Protein AF-A0A6V7JQY8-F1 (afdb_monomer)

Organism: NCBI:txid1563983

Radius of gyration: 24.94 Å; Cα contacts (8 Å, |Δi|>4): 44; chains: 1; bounding box: 46×60×60 Å

Mean predicted aligned error: 15.38 Å

Solvent-accessible surface area (backbone atoms only — not comparable to full-atom values): 5400 Å² total; per-residue (Å²): 134,67,58,72,40,57,79,42,94,97,38,69,66,37,83,72,78,87,72,91,65,93,74,84,90,71,79,33,43,46,98,90,39,70,48,94,88,51,84,85,48,49,59,65,66,62,78,60,53,49,52,52,64,72,53,45,90,76,46,61,73,56,58,71,67,64,76,81,81,81,82,86,80,86,80,80,137

InterPro domains:
  IPR012677 Nucleotide-binding alpha-beta plait domain superfamily [G3DSA:3.30.70.330] (1-46)

Nearest PDB structures (foldseek):
  7am2-assembly1_BS  TM=2.059E-01  e=8.743E+00  Leishmania tarentolae

Secondary structure (DSSP, 8-state):
--TT-EEETTEEE------S-S-------SSS---SS-TTS--S-HHHHHHHHHTTTTSHHHHHHSSS---------

Foldseek 3Di:
DQQQPDPDVVDRHDHDDDDPDPDDDDQADEPVDHDPVDPPHHHDDVVVVCVCVVCPVPCVVVVVVPPPDDDDDDDDD

Sequence (77 aa):
SLDGQNIYNSCCTLRIDFSKMQSLNVKYNNDKSRDYTNPTLPTGDPNLDAASLALGGELLPQLLLGAAGSQPRARLP

pLDDT: mean 77.77, std 22.04, range [39.47, 98.31]

Structure (mmCIF, N/CA/C/O backbone):
data_AF-A0A6V7JQY8-F1
#
_entry.id   AF-A0A6V7JQY8-F1
#
loop_
_atom_site.group_PDB
_atom_site.id
_atom_site.type_symbol
_atom_site.label_atom_id
_atom_site.label_alt_id
_atom_site.label_comp_id
_atom_site.label_asym_id
_atom_site.label_entity_id
_atom_site.label_seq_id
_atom_site.pdbx_PDB_ins_code
_atom_site.Cartn_x
_atom_site.Cartn_y
_atom_site.Cartn_z
_atom_site.occupancy
_atom_site.B_iso_or_equiv
_atom_site.auth_seq_id
_atom_site.auth_comp_id
_atom_site.auth_asym_id
_atom_site.auth_atom_id
_atom_site.pdbx_PDB_model_num
ATOM 1 N N . SER A 1 1 ? -14.070 4.715 11.324 1.00 86.44 1 SER A N 1
ATOM 2 C CA . SER A 1 1 ? -12.977 3.731 11.462 1.00 86.44 1 SER A CA 1
ATOM 3 C C . SER A 1 1 ? -13.113 2.704 10.352 1.00 86.44 1 SER A C 1
ATOM 5 O O . SER A 1 1 ? -14.243 2.464 9.943 1.00 86.44 1 SER A O 1
ATOM 7 N N . LEU A 1 2 ? -12.005 2.151 9.848 1.00 97.31 2 LEU A N 1
ATOM 8 C CA . LEU A 1 2 ? -12.011 1.066 8.852 1.00 97.31 2 LEU A CA 1
ATOM 9 C C . LEU A 1 2 ? -11.741 -0.316 9.472 1.00 97.31 2 LEU A C 1
ATOM 11 O O . LEU A 1 2 ? -11.935 -1.324 8.798 1.00 97.31 2 LEU A O 1
ATOM 15 N N . ASP A 1 3 ? -11.313 -0.374 10.737 1.00 97.50 3 ASP A N 1
ATOM 16 C CA . ASP A 1 3 ? -11.133 -1.643 11.446 1.00 97.50 3 ASP A CA 1
ATOM 17 C C . ASP A 1 3 ? -12.464 -2.407 11.542 1.00 97.50 3 ASP A C 1
ATOM 19 O O . ASP A 1 3 ? -13.505 -1.813 11.832 1.00 97.50 3 ASP A O 1
ATOM 23 N N . GLY A 1 4 ? -12.435 -3.711 11.259 1.00 97.50 4 GLY A N 1
ATOM 24 C CA . GLY A 1 4 ? -13.608 -4.588 11.260 1.00 97.50 4 GLY A CA 1
ATOM 25 C C . GLY A 1 4 ? -14.487 -4.526 10.003 1.00 97.50 4 GLY A C 1
ATOM 26 O O . GLY A 1 4 ? -15.445 -5.292 9.908 1.00 97.50 4 GLY A O 1
ATOM 27 N N . GLN A 1 5 ? -14.173 -3.667 9.028 1.00 97.88 5 GLN A N 1
ATOM 28 C CA . GLN A 1 5 ? -14.942 -3.534 7.784 1.00 97.88 5 GLN A CA 1
ATOM 29 C C . GLN A 1 5 ? -14.439 -4.487 6.688 1.00 97.88 5 GLN A C 1
ATOM 31 O O . GLN A 1 5 ? -13.279 -4.890 6.688 1.00 97.88 5 GLN A O 1
ATOM 36 N N . ASN A 1 6 ? -15.297 -4.829 5.725 1.00 97.88 6 ASN A N 1
ATOM 37 C CA . ASN A 1 6 ? -14.971 -5.735 4.619 1.00 97.88 6 ASN A CA 1
ATOM 38 C C . ASN A 1 6 ? -14.516 -4.981 3.356 1.00 97.88 6 ASN A C 1
ATOM 40 O O . ASN A 1 6 ? -15.108 -3.958 3.014 1.00 97.88 6 ASN A O 1
ATOM 44 N N . ILE A 1 7 ? -13.522 -5.513 2.629 1.00 97.50 7 ILE A N 1
ATOM 45 C CA . ILE A 1 7 ? -13.123 -4.998 1.299 1.00 97.50 7 ILE A CA 1
ATOM 46 C C . ILE A 1 7 ? -14.126 -5.404 0.211 1.00 97.50 7 ILE A C 1
ATOM 48 O O . ILE A 1 7 ? -14.442 -4.612 -0.674 1.00 97.50 7 ILE A O 1
ATOM 52 N N . TYR A 1 8 ? -14.651 -6.627 0.294 1.00 98.06 8 TYR A N 1
ATOM 53 C CA . TYR A 1 8 ? -15.683 -7.143 -0.605 1.00 98.06 8 TYR A CA 1
ATOM 54 C C . TYR A 1 8 ? -16.906 -7.562 0.205 1.00 98.06 8 TYR A C 1
ATOM 56 O O . TYR A 1 8 ? -16.789 -7.868 1.388 1.00 98.0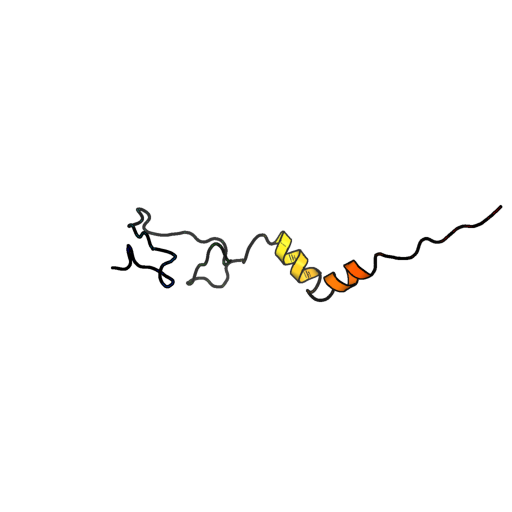6 8 TYR A O 1
ATOM 64 N N . ASN A 1 9 ? -18.091 -7.604 -0.409 1.00 94.94 9 ASN A N 1
ATOM 65 C CA . ASN A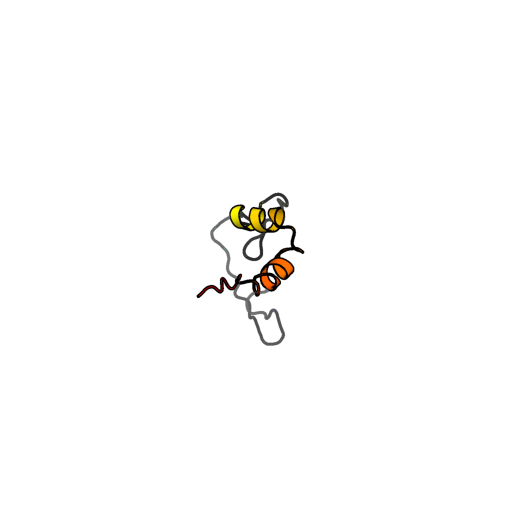 1 9 ? -19.301 -8.008 0.310 1.00 94.94 9 ASN A CA 1
ATOM 66 C C . ASN A 1 9 ? -19.096 -9.361 1.008 1.00 94.94 9 ASN A C 1
ATOM 68 O O . ASN A 1 9 ? -18.814 -10.371 0.367 1.00 94.94 9 ASN A O 1
ATOM 72 N N . SER A 1 10 ? -19.225 -9.343 2.335 1.00 94.00 10 SER A N 1
ATOM 73 C CA . SER A 1 10 ? -19.076 -10.509 3.211 1.00 94.00 10 SER A CA 1
ATOM 74 C C . SER A 1 10 ? -17.715 -11.234 3.142 1.00 94.00 10 SER A C 1
ATOM 76 O O . SER A 1 10 ? -17.649 -12.411 3.489 1.00 94.00 10 SER A O 1
ATOM 78 N N . CYS A 1 11 ? -16.624 -10.571 2.728 1.00 96.31 11 CYS A N 1
ATOM 79 C CA . CYS A 1 11 ? -15.277 -11.162 2.690 1.00 96.31 11 CYS A CA 1
ATOM 80 C C . CYS A 1 11 ? -14.157 -10.125 2.937 1.00 96.31 11 CYS A C 1
ATOM 82 O O . CYS A 1 11 ? -14.360 -8.922 2.782 1.00 96.31 11 CYS A O 1
ATOM 84 N N . CYS A 1 12 ? -12.949 -10.590 3.283 1.00 97.44 12 CYS A N 1
ATOM 85 C CA . CYS A 1 12 ? -11.754 -9.754 3.476 1.00 97.44 12 CYS A CA 1
ATOM 86 C C . CYS A 1 12 ? -11.927 -8.675 4.565 1.00 97.44 12 CYS A C 1
ATOM 88 O O . CYS A 1 12 ? -11.731 -7.486 4.309 1.00 97.44 12 CYS A O 1
ATOM 90 N N . THR A 1 13 ? -12.315 -9.092 5.774 1.00 97.69 13 THR A N 1
ATOM 91 C CA . THR A 1 13 ? -12.448 -8.206 6.940 1.00 97.69 13 THR A CA 1
ATOM 92 C C . THR A 1 13 ? -11.093 -7.641 7.366 1.00 97.69 13 THR A C 1
ATOM 94 O O . THR A 1 13 ? -10.147 -8.389 7.616 1.00 97.69 13 THR A O 1
ATOM 97 N N . LEU A 1 14 ? -11.006 -6.319 7.476 1.00 98.31 14 LEU A N 1
ATOM 98 C CA . LEU A 1 14 ? -9.799 -5.594 7.851 1.00 98.31 14 LEU A CA 1
ATOM 99 C C . LEU A 1 14 ? -9.548 -5.653 9.360 1.00 98.31 14 LEU A C 1
ATOM 101 O O . LEU A 1 14 ? -10.474 -5.522 10.161 1.00 98.31 14 LEU A O 1
ATOM 105 N N . ARG A 1 15 ? -8.272 -5.795 9.728 1.00 97.94 15 ARG A N 1
ATOM 106 C CA . ARG A 1 15 ? -7.752 -5.602 11.087 1.00 97.94 15 ARG A CA 1
ATOM 107 C C . ARG A 1 15 ? -6.699 -4.506 11.048 1.00 97.94 15 ARG A C 1
ATOM 109 O O . ARG A 1 15 ? -5.742 -4.630 10.284 1.00 97.94 15 ARG A O 1
ATOM 116 N N . ILE A 1 16 ? -6.909 -3.423 11.793 1.00 98.12 16 ILE A N 1
ATOM 117 C CA . ILE A 1 16 ? -6.077 -2.216 11.709 1.00 98.12 16 ILE A CA 1
ATOM 118 C C . ILE A 1 16 ? -5.613 -1.797 13.100 1.00 98.12 16 ILE A C 1
ATOM 120 O O . ILE A 1 16 ? -6.412 -1.356 13.920 1.00 98.12 16 ILE A O 1
ATOM 124 N N . ASP A 1 17 ? -4.298 -1.837 13.299 1.00 97.75 17 ASP A N 1
ATOM 125 C CA . ASP A 1 17 ? -3.616 -1.391 14.511 1.00 97.75 17 ASP A CA 1
ATOM 126 C C . ASP A 1 17 ? -2.519 -0.372 14.177 1.00 97.75 17 ASP A C 1
ATOM 128 O O . ASP A 1 17 ? -2.007 -0.313 13.054 1.00 97.75 17 ASP A O 1
ATOM 132 N N . PHE A 1 18 ? -2.116 0.426 15.168 1.00 97.75 18 PHE A N 1
ATOM 133 C CA . PHE A 1 18 ? -1.006 1.362 15.007 1.00 97.75 18 PHE A CA 1
ATOM 134 C 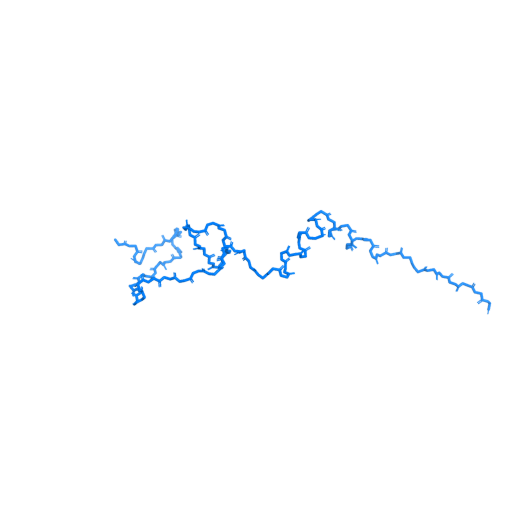C . PHE A 1 18 ? 0.344 0.640 15.012 1.00 97.75 18 PHE A C 1
ATOM 136 O O . PHE A 1 18 ? 0.686 -0.091 15.944 1.00 97.75 18 PHE A O 1
ATOM 143 N N . SER A 1 19 ? 1.156 0.910 13.989 1.00 97.75 19 SER A N 1
ATOM 144 C CA . SER A 1 19 ? 2.562 0.508 13.978 1.00 97.75 19 SER A CA 1
ATOM 145 C C . SER A 1 19 ? 3.362 1.295 15.019 1.00 97.75 19 SER A C 1
ATOM 147 O O . SER A 1 19 ? 3.107 2.472 15.263 1.00 97.75 19 SER A O 1
ATOM 149 N N . LYS A 1 20 ? 4.388 0.658 15.592 1.00 98.31 20 LYS A N 1
ATOM 150 C CA . LYS A 1 20 ? 5.385 1.336 16.440 1.00 98.31 20 LYS A CA 1
ATOM 151 C C . LYS A 1 20 ? 6.456 2.070 15.627 1.00 98.31 20 LYS A C 1
ATOM 153 O O . LYS A 1 20 ? 7.189 2.885 16.178 1.00 98.31 20 LYS A O 1
ATOM 158 N N . MET A 1 21 ? 6.592 1.750 14.339 1.00 97.69 21 MET A N 1
ATOM 159 C CA . MET A 1 21 ? 7.560 2.396 13.453 1.00 97.69 21 MET A CA 1
ATOM 160 C C . MET A 1 21 ? 6.982 3.699 12.910 1.00 97.69 21 MET A C 1
ATOM 162 O O . MET A 1 21 ? 5.864 3.710 12.403 1.00 97.69 21 MET A O 1
ATOM 166 N N . GLN A 1 22 ? 7.769 4.773 12.965 1.00 98.12 22 GLN A N 1
ATOM 167 C CA . GLN A 1 22 ? 7.375 6.076 12.414 1.00 98.12 22 GLN A CA 1
ATOM 168 C C . GLN A 1 22 ? 7.464 6.116 10.880 1.00 98.12 22 GLN A C 1
ATOM 170 O O . GLN A 1 22 ? 6.703 6.837 10.243 1.00 98.12 22 GLN A O 1
ATOM 175 N N . SER A 1 23 ? 8.361 5.313 10.296 1.00 97.19 23 SER A N 1
ATOM 176 C CA . SER A 1 23 ? 8.612 5.256 8.852 1.00 97.19 23 SER A CA 1
ATOM 177 C C . SER A 1 23 ? 8.816 3.815 8.387 1.00 97.19 23 SER A C 1
ATOM 179 O O . SER A 1 23 ? 9.244 2.959 9.164 1.00 97.19 23 SER A O 1
ATOM 181 N N . LEU A 1 24 ? 8.550 3.557 7.104 1.00 97.69 24 LEU A N 1
ATOM 182 C CA . LEU A 1 24 ? 8.790 2.273 6.439 1.00 97.69 24 LEU A CA 1
ATOM 183 C C . LEU A 1 24 ? 9.841 2.447 5.340 1.00 97.69 24 LEU A C 1
ATOM 185 O O . LEU A 1 24 ? 9.858 3.466 4.657 1.00 97.69 24 LEU A O 1
ATOM 189 N N . ASN A 1 25 ? 10.698 1.443 5.152 1.00 96.94 25 ASN A N 1
ATOM 190 C CA . ASN A 1 25 ? 11.708 1.444 4.096 1.00 96.94 25 ASN A CA 1
ATOM 191 C C . ASN A 1 25 ? 11.303 0.494 2.963 1.00 96.94 25 ASN A C 1
ATOM 193 O O . ASN A 1 25 ? 11.219 -0.717 3.178 1.00 96.94 25 ASN A O 1
ATOM 197 N N . VAL A 1 26 ? 11.163 1.016 1.746 1.00 97.81 26 VAL A N 1
ATOM 198 C CA . VAL A 1 26 ? 10.853 0.234 0.543 1.00 97.81 26 VAL A CA 1
ATOM 199 C C . VAL A 1 26 ? 12.089 0.169 -0.354 1.00 97.81 26 VAL A C 1
ATOM 201 O O . VAL A 1 26 ? 12.708 1.186 -0.637 1.00 97.81 26 VAL A O 1
ATOM 204 N N . LYS A 1 27 ? 12.481 -1.040 -0.771 1.00 96.19 27 LYS A N 1
ATOM 205 C CA . LYS A 1 27 ? 13.660 -1.256 -1.636 1.00 96.19 27 LYS A CA 1
ATOM 206 C C . LYS A 1 27 ? 13.300 -1.474 -3.103 1.00 96.19 27 LYS A C 1
ATOM 208 O O . LYS A 1 27 ? 14.111 -1.181 -3.973 1.00 96.19 27 LYS A O 1
ATOM 213 N N . TYR A 1 28 ? 12.102 -1.999 -3.350 1.00 96.75 28 TYR A N 1
ATOM 214 C CA . TYR A 1 28 ? 11.638 -2.396 -4.672 1.00 96.75 28 TYR A CA 1
ATOM 215 C C . TYR A 1 28 ? 10.200 -1.947 -4.888 1.00 96.75 28 TYR A C 1
ATOM 217 O O . TYR A 1 28 ? 9.388 -2.007 -3.962 1.00 96.75 28 TYR A O 1
ATOM 225 N N . ASN A 1 29 ? 9.882 -1.563 -6.119 1.00 96.31 29 ASN A N 1
ATOM 226 C CA . ASN A 1 29 ? 8.528 -1.268 -6.558 1.00 96.31 29 ASN A CA 1
ATOM 227 C C . ASN A 1 29 ? 7.962 -2.481 -7.308 1.00 96.31 29 ASN A C 1
ATOM 229 O O . ASN A 1 29 ? 8.073 -2.546 -8.524 1.00 96.31 29 ASN A O 1
ATOM 233 N N . ASN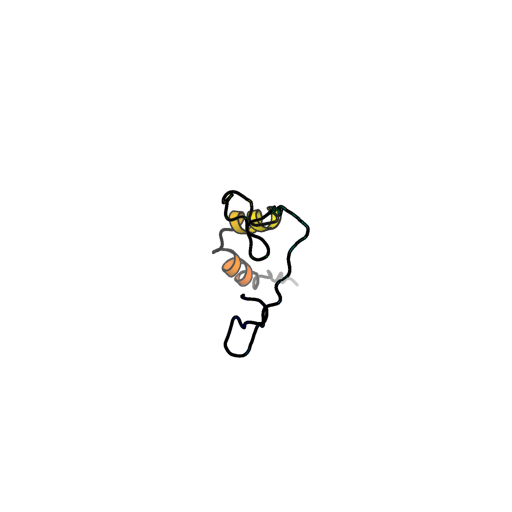 A 1 30 ? 7.264 -3.390 -6.629 1.00 95.62 30 ASN A N 1
ATOM 234 C CA . ASN A 1 30 ? 6.626 -4.582 -7.211 1.00 95.62 30 ASN A CA 1
ATOM 235 C C . ASN A 1 30 ? 5.303 -4.944 -6.512 1.00 95.62 30 ASN A C 1
ATOM 237 O O . ASN A 1 30 ? 4.766 -4.147 -5.748 1.00 95.62 30 ASN A O 1
ATOM 241 N N . ASP A 1 31 ? 4.783 -6.146 -6.768 1.00 96.00 31 ASP A N 1
ATOM 242 C CA . ASP A 1 31 ? 3.517 -6.630 -6.198 1.00 96.00 31 ASP A CA 1
ATOM 243 C C . ASP A 1 31 ? 3.536 -6.731 -4.664 1.00 96.00 31 ASP A C 1
ATOM 245 O O . ASP A 1 31 ? 2.488 -6.674 -4.024 1.00 96.00 31 ASP A O 1
ATOM 249 N N . LYS A 1 32 ? 4.720 -6.885 -4.053 1.00 95.69 32 LYS A N 1
ATOM 250 C CA . LYS A 1 32 ? 4.876 -7.058 -2.600 1.00 95.69 32 LYS A CA 1
ATOM 251 C C . LYS A 1 32 ? 5.152 -5.750 -1.865 1.00 95.69 32 LYS A C 1
ATOM 253 O O . LYS A 1 32 ? 4.815 -5.642 -0.688 1.00 95.69 32 LYS A O 1
ATOM 258 N N . SER A 1 33 ? 5.796 -4.780 -2.511 1.00 96.88 33 SER A N 1
ATOM 259 C CA . SER A 1 33 ? 6.111 -3.483 -1.908 1.00 96.88 33 SER A CA 1
ATOM 260 C C . SER A 1 33 ? 6.108 -2.362 -2.934 1.00 96.88 33 SER A C 1
ATOM 262 O O . SER A 1 33 ? 6.518 -2.556 -4.074 1.00 96.88 33 SER A O 1
ATOM 264 N N . ARG A 1 34 ? 5.701 -1.159 -2.521 1.00 97.62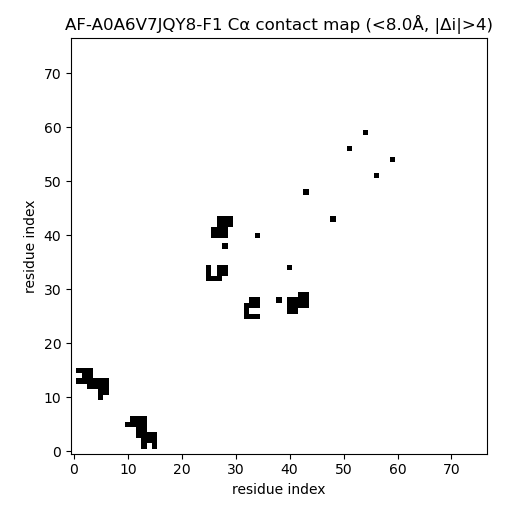 34 ARG A N 1
ATOM 265 C CA . ARG A 1 34 ? 5.703 0.016 -3.393 1.00 97.62 34 ARG A CA 1
ATOM 266 C C . ARG A 1 34 ? 5.953 1.305 -2.621 1.00 97.62 34 ARG A C 1
ATOM 268 O O . ARG A 1 34 ? 5.309 1.550 -1.605 1.00 97.62 34 ARG A O 1
ATOM 275 N N . ASP A 1 35 ? 6.870 2.114 -3.138 1.00 97.81 35 ASP A N 1
ATOM 276 C CA . ASP A 1 35 ? 7.113 3.490 -2.729 1.00 97.81 35 ASP A CA 1
ATOM 277 C C . ASP A 1 35 ? 6.417 4.431 -3.717 1.00 97.81 35 ASP A C 1
ATOM 279 O O . ASP A 1 35 ? 6.812 4.552 -4.876 1.00 97.81 35 ASP A O 1
ATOM 283 N N . TYR A 1 36 ? 5.358 5.098 -3.261 1.00 98.12 36 TYR A N 1
ATOM 284 C CA . TYR A 1 36 ? 4.610 6.050 -4.085 1.00 98.12 36 TYR A CA 1
ATOM 285 C C . TYR A 1 36 ? 5.297 7.419 -4.220 1.00 98.12 36 TYR A C 1
ATOM 287 O O . TYR A 1 36 ? 4.824 8.259 -4.980 1.00 98.12 36 TYR A O 1
ATOM 295 N N . THR A 1 37 ? 6.399 7.655 -3.502 1.00 98.12 37 THR A N 1
ATOM 296 C CA . THR A 1 37 ? 7.173 8.907 -3.543 1.00 98.12 37 THR A CA 1
ATOM 297 C C . THR A 1 37 ? 8.423 8.805 -4.414 1.00 98.12 37 THR A C 1
ATOM 299 O O . THR A 1 37 ? 8.910 9.822 -4.904 1.00 98.12 37 THR A O 1
ATOM 302 N N . ASN A 1 38 ? 8.916 7.586 -4.653 1.00 97.44 38 ASN A N 1
ATOM 303 C CA . ASN A 1 38 ? 10.085 7.329 -5.483 1.00 97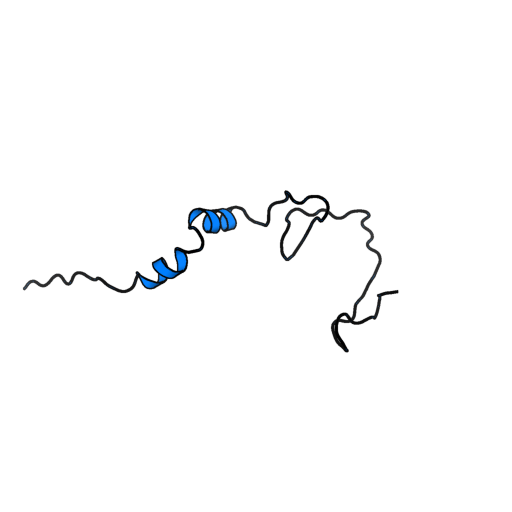.44 38 ASN A CA 1
ATOM 304 C C . ASN A 1 38 ? 9.774 6.319 -6.609 1.00 97.44 38 ASN A C 1
ATOM 306 O O . ASN A 1 38 ? 9.883 5.104 -6.409 1.00 97.44 38 ASN A O 1
ATOM 310 N N . PRO A 1 3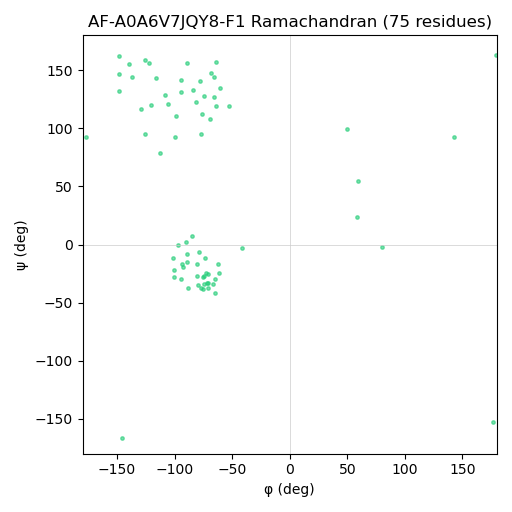9 ? 9.430 6.795 -7.820 1.00 96.12 39 PRO A N 1
ATOM 311 C CA . PRO A 1 39 ? 9.105 5.917 -8.940 1.00 96.12 39 PRO A CA 1
ATOM 312 C C . PRO A 1 39 ? 10.331 5.228 -9.558 1.00 96.12 39 PRO A C 1
ATOM 314 O O . PRO A 1 39 ? 10.151 4.309 -10.350 1.00 96.12 39 PRO A O 1
ATOM 317 N N . THR A 1 40 ? 11.564 5.633 -9.224 1.00 96.31 40 THR A N 1
ATOM 318 C CA . THR A 1 40 ? 12.782 5.117 -9.875 1.00 96.31 40 THR A CA 1
ATOM 319 C C . THR A 1 40 ? 13.370 3.880 -9.194 1.00 96.31 40 THR A C 1
ATOM 321 O O . THR A 1 40 ? 14.432 3.414 -9.607 1.00 96.31 40 THR A O 1
ATOM 324 N N . LEU A 1 41 ? 12.741 3.357 -8.133 1.00 95.62 41 LEU A N 1
ATOM 325 C CA . LEU A 1 41 ? 13.201 2.122 -7.493 1.00 95.62 41 LEU A CA 1
ATOM 326 C C . LEU A 1 41 ? 13.054 0.920 -8.441 1.00 95.62 41 LEU A C 1
ATOM 328 O O . LEU A 1 41 ? 12.068 0.843 -9.178 1.00 95.62 41 LEU A O 1
ATOM 332 N N . PRO A 1 42 ? 13.990 -0.045 -8.394 1.00 95.38 42 PRO A N 1
ATOM 333 C CA . PRO A 1 42 ? 13.927 -1.243 -9.225 1.00 95.38 42 PRO A CA 1
ATOM 334 C C . PRO A 1 42 ? 12.702 -2.109 -8.897 1.00 95.38 42 PRO A C 1
ATOM 336 O O . PRO A 1 42 ? 12.176 -2.079 -7.783 1.00 95.38 42 PRO A 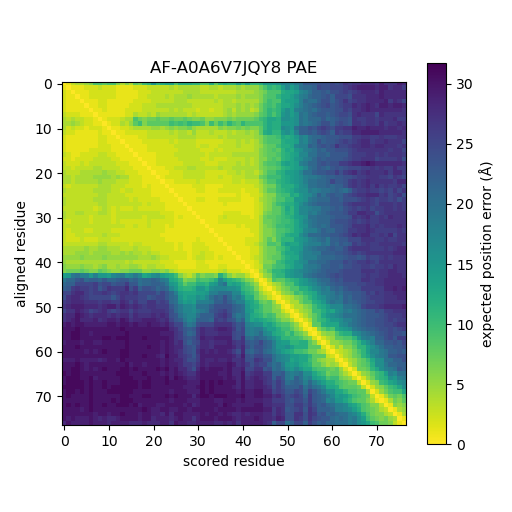O 1
ATOM 339 N N . THR A 1 43 ? 12.271 -2.933 -9.852 1.00 92.62 43 THR A N 1
ATOM 340 C CA . THR A 1 43 ? 11.134 -3.854 -9.673 1.00 92.62 43 THR A CA 1
ATOM 341 C C . THR A 1 43 ? 11.540 -5.137 -8.931 1.00 92.62 43 THR A C 1
ATOM 343 O O . THR A 1 43 ? 10.732 -5.716 -8.207 1.00 92.62 43 THR A O 1
ATOM 346 N N . GLY A 1 44 ? 12.800 -5.571 -9.004 1.00 86.19 44 GLY A N 1
ATOM 347 C CA . GLY A 1 44 ? 13.258 -6.780 -8.318 1.00 86.19 44 GLY A CA 1
ATOM 348 C C . GLY A 1 44 ? 14.713 -7.123 -8.611 1.00 86.19 44 GLY A C 1
ATOM 349 O O . GLY A 1 44 ? 15.523 -6.231 -8.867 1.00 86.19 44 GLY A O 1
ATOM 350 N N . ASP A 1 45 ? 15.045 -8.415 -8.526 1.00 71.06 45 ASP A N 1
ATOM 351 C CA . ASP A 1 45 ? 16.392 -8.903 -8.817 1.00 71.06 45 ASP A CA 1
ATOM 352 C C . ASP A 1 45 ? 16.743 -8.651 -10.295 1.00 71.06 45 ASP A C 1
ATOM 354 O O . ASP A 1 45 ? 16.115 -9.236 -11.186 1.00 71.06 45 ASP A O 1
ATOM 358 N N . PRO A 1 46 ? 17.794 -7.859 -10.582 1.00 61.09 46 PRO A N 1
ATOM 359 C CA . PRO A 1 46 ? 18.161 -7.478 -11.945 1.00 61.09 46 PRO A CA 1
ATOM 360 C C . PRO A 1 46 ? 18.539 -8.680 -12.818 1.00 61.09 46 PRO A C 1
ATOM 362 O O . PRO A 1 46 ? 18.541 -8.574 -14.039 1.00 61.09 46 PRO A O 1
ATOM 365 N N . ASN A 1 47 ? 18.836 -9.837 -12.216 1.00 59.19 47 ASN A N 1
ATOM 366 C CA . ASN A 1 47 ? 19.178 -11.059 -12.940 1.00 59.19 47 ASN A CA 1
ATOM 367 C C . ASN A 1 47 ? 17.972 -11.681 -13.672 1.00 59.19 47 ASN A C 1
ATOM 369 O O . ASN A 1 47 ? 18.151 -12.379 -14.666 1.00 59.19 47 ASN A O 1
ATOM 373 N N . LEU A 1 48 ? 16.748 -11.421 -13.199 1.00 58.03 48 LEU A N 1
ATOM 374 C CA . LEU A 1 48 ? 15.510 -11.858 -13.856 1.00 58.03 48 LEU A CA 1
ATOM 375 C C . LEU A 1 48 ? 15.040 -10.825 -14.890 1.00 58.03 48 LEU A C 1
ATOM 377 O O . LEU A 1 48 ? 14.606 -11.200 -15.978 1.00 58.03 48 LEU A O 1
ATOM 381 N N . ASP A 1 49 ? 15.209 -9.535 -14.585 1.00 56.56 49 ASP A N 1
ATOM 382 C CA . ASP A 1 49 ? 14.851 -8.430 -15.482 1.00 56.56 49 ASP A CA 1
ATOM 383 C C . ASP A 1 49 ? 15.809 -8.307 -16.683 1.00 56.56 49 ASP A C 1
ATOM 385 O O . ASP A 1 49 ? 15.398 -7.983 -17.796 1.00 56.56 49 ASP A O 1
ATOM 389 N N . ALA A 1 50 ? 17.095 -8.628 -16.505 1.00 55.72 50 ALA A N 1
ATOM 390 C CA . ALA A 1 50 ? 18.051 -8.685 -17.608 1.00 55.72 50 ALA A CA 1
ATOM 391 C C . ALA A 1 50 ? 17.732 -9.825 -18.584 1.00 55.72 50 ALA A C 1
ATOM 393 O O . ALA A 1 50 ? 17.927 -9.656 -19.780 1.00 55.72 50 ALA A O 1
ATOM 394 N N . ALA A 1 51 ? 17.205 -10.961 -18.115 1.00 51.50 51 ALA A N 1
ATOM 395 C CA . ALA A 1 51 ? 16.809 -12.062 -18.991 1.00 51.50 51 ALA A CA 1
ATOM 396 C C . ALA A 1 51 ? 15.547 -11.729 -19.809 1.00 51.50 51 ALA A C 1
ATOM 398 O O . ALA A 1 51 ? 15.475 -12.077 -20.986 1.00 51.50 51 ALA A O 1
ATOM 399 N N . SER A 1 52 ? 14.578 -11.018 -19.222 1.00 53.78 52 SER A N 1
ATOM 400 C CA . SER A 1 52 ? 13.360 -10.580 -19.918 1.00 53.78 52 SER A CA 1
ATOM 401 C C . SER A 1 52 ? 13.610 -9.419 -20.890 1.00 53.78 52 SER A C 1
ATOM 403 O O . SER A 1 52 ? 13.016 -9.395 -21.969 1.00 53.78 52 SER A O 1
ATOM 405 N N . LEU A 1 53 ? 14.536 -8.506 -20.572 1.00 57.28 53 LEU A N 1
ATOM 406 C CA . LEU A 1 53 ? 14.974 -7.438 -21.481 1.00 57.28 53 LEU A CA 1
ATOM 407 C C . LEU A 1 53 ? 15.939 -7.932 -22.572 1.00 57.28 53 LEU A C 1
ATOM 409 O O . LEU A 1 53 ? 15.840 -7.479 -23.710 1.00 57.28 53 LEU A O 1
ATOM 413 N N . ALA A 1 54 ? 16.848 -8.864 -22.266 1.00 54.84 54 ALA A N 1
ATOM 414 C CA . ALA A 1 54 ? 17.821 -9.377 -23.236 1.00 54.84 54 ALA A CA 1
ATOM 415 C C . ALA A 1 54 ? 17.208 -10.339 -24.259 1.00 54.84 54 ALA A C 1
ATOM 417 O O . ALA A 1 54 ? 17.722 -10.444 -25.371 1.00 54.84 54 ALA A O 1
ATOM 418 N N . LEU A 1 55 ? 16.126 -11.042 -23.906 1.00 53.56 55 LEU A N 1
ATOM 419 C CA . LEU A 1 55 ? 15.492 -12.002 -24.809 1.00 53.56 55 LEU A CA 1
ATOM 420 C C . LEU A 1 55 ? 14.287 -11.462 -25.566 1.00 53.56 55 LEU A C 1
ATOM 422 O O . LEU A 1 55 ? 13.766 -12.228 -26.362 1.00 53.56 55 LEU A O 1
ATOM 426 N N . GLY A 1 56 ? 13.884 -10.198 -25.364 1.00 47.31 56 GLY A N 1
ATOM 427 C CA . GLY A 1 56 ? 12.775 -9.543 -26.069 1.00 47.31 56 GLY A CA 1
ATOM 428 C C . GLY A 1 56 ? 11.507 -10.399 -26.069 1.00 47.31 56 GLY A C 1
ATOM 429 O O . GLY A 1 56 ? 11.402 -11.298 -26.891 1.00 47.31 56 GLY A O 1
ATOM 430 N N . GLY A 1 57 ? 10.554 -10.114 -25.171 1.00 52.59 57 GLY A N 1
ATOM 431 C CA . GLY A 1 57 ? 9.377 -10.931 -24.785 1.00 52.59 57 GLY A CA 1
ATOM 432 C C . GLY A 1 57 ? 8.548 -11.68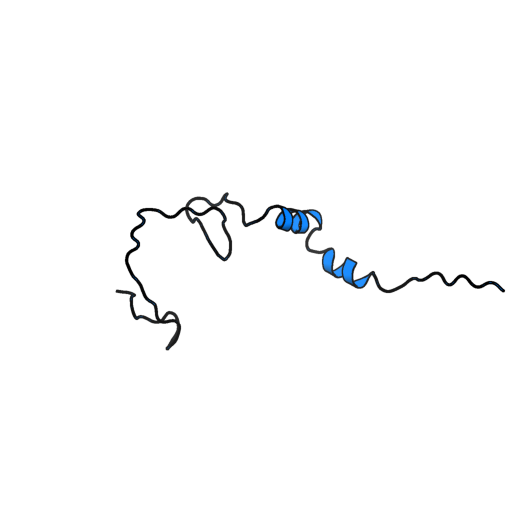7 -25.849 1.00 52.59 57 GLY A C 1
ATOM 433 O O . GLY A 1 57 ? 7.678 -12.466 -25.481 1.00 52.59 57 GLY A O 1
ATOM 434 N N . GLU A 1 58 ? 8.859 -11.548 -27.130 1.00 52.88 58 GLU A N 1
ATOM 435 C CA . GLU A 1 58 ? 8.288 -12.230 -28.287 1.00 52.88 58 GLU A CA 1
ATOM 436 C C . GLU A 1 58 ? 9.059 -13.504 -28.730 1.00 52.88 58 GLU A C 1
ATOM 438 O O . GLU A 1 58 ? 8.506 -14.318 -29.468 1.00 52.88 58 GLU A O 1
ATOM 443 N N . LEU A 1 59 ? 10.321 -13.724 -28.314 1.00 49.91 59 LEU A N 1
ATOM 444 C CA . LEU A 1 59 ? 11.158 -14.836 -28.830 1.00 49.91 59 LEU A CA 1
ATOM 445 C C . LEU A 1 59 ? 11.103 -16.141 -28.012 1.00 49.91 59 LEU A C 1
ATOM 447 O O . LEU A 1 59 ? 11.428 -17.211 -28.533 1.00 49.91 59 LEU A O 1
ATOM 451 N N . LEU A 1 60 ? 10.663 -16.095 -26.750 1.00 57.06 60 LEU A N 1
ATOM 452 C CA . LEU A 1 60 ? 10.566 -17.288 -25.892 1.00 57.06 60 LEU A CA 1
ATOM 453 C C . LEU A 1 60 ? 9.542 -18.333 -26.387 1.00 57.06 60 LEU A C 1
ATOM 455 O O . LEU A 1 60 ? 9.881 -19.521 -26.383 1.00 57.06 60 LEU A O 1
ATOM 459 N N . PRO A 1 61 ? 8.338 -17.958 -26.874 1.00 54.16 61 PRO A N 1
ATOM 460 C CA . PRO A 1 61 ? 7.385 -18.938 -27.400 1.00 54.16 61 PRO A CA 1
ATOM 461 C C . PRO A 1 61 ? 7.886 -19.652 -28.665 1.00 54.16 61 PRO A C 1
ATOM 463 O O . PRO A 1 61 ? 7.545 -20.812 -28.891 1.00 54.16 61 PRO A O 1
ATOM 466 N N . GLN A 1 62 ? 8.719 -18.990 -29.479 1.00 52.53 62 GLN A N 1
ATOM 467 C CA . GLN A 1 62 ? 9.252 -19.566 -30.720 1.00 52.53 62 GLN A CA 1
ATOM 468 C C . GLN A 1 62 ? 10.434 -20.510 -30.473 1.00 52.53 62 GLN A C 1
ATOM 470 O O . GLN A 1 62 ? 10.546 -21.539 -31.142 1.00 52.53 62 GLN A O 1
ATOM 475 N N . LEU A 1 63 ? 11.282 -20.220 -29.480 1.00 54.94 63 LEU A N 1
ATOM 476 C CA . LEU A 1 63 ? 12.418 -21.081 -29.140 1.00 54.94 63 LEU A CA 1
ATOM 477 C C . LEU A 1 63 ? 11.972 -22.399 -28.483 1.00 54.94 63 LEU A C 1
ATOM 479 O O . LEU A 1 63 ? 12.577 -23.444 -28.720 1.00 54.94 63 LEU A O 1
ATOM 483 N N . LEU A 1 64 ? 10.882 -22.369 -27.706 1.00 56.47 64 LEU A N 1
ATOM 484 C CA . LEU A 1 64 ? 10.332 -23.564 -27.058 1.00 56.47 64 LEU A CA 1
ATOM 485 C C . LEU A 1 64 ? 9.636 -24.515 -28.052 1.00 56.47 64 LEU A C 1
ATOM 487 O O . LEU A 1 64 ? 9.579 -25.717 -27.805 1.00 56.47 64 LEU A O 1
ATOM 491 N N . LEU A 1 65 ? 9.162 -24.003 -29.195 1.00 51.47 65 LEU A N 1
ATOM 492 C CA . LEU A 1 65 ? 8.516 -24.800 -30.247 1.00 51.47 65 LEU A CA 1
ATOM 493 C C . LEU A 1 65 ? 9.509 -25.361 -31.291 1.00 51.47 65 LEU A C 1
ATOM 495 O O . LEU A 1 65 ? 9.170 -26.290 -32.020 1.00 51.47 65 LEU A O 1
ATOM 499 N N . GLY A 1 66 ? 10.744 -24.844 -31.346 1.00 48.31 66 GLY A N 1
ATOM 500 C CA . GLY A 1 66 ? 11.771 -25.240 -32.324 1.00 48.31 66 GLY A CA 1
ATOM 501 C C . GLY A 1 66 ? 12.684 -26.406 -31.916 1.00 48.31 66 GLY A C 1
ATOM 502 O O . GLY A 1 66 ? 13.449 -26.896 -32.743 1.00 48.31 66 GLY A O 1
ATOM 503 N N . ALA A 1 67 ? 12.623 -26.882 -30.668 1.00 51.75 67 ALA A N 1
ATOM 504 C CA . ALA A 1 67 ? 13.533 -27.918 -30.157 1.00 51.75 67 ALA A CA 1
ATOM 505 C C . ALA A 1 67 ? 13.102 -29.370 -30.469 1.00 51.75 67 ALA A C 1
ATOM 507 O O . ALA A 1 67 ? 13.722 -30.318 -29.984 1.00 51.75 67 ALA A O 1
ATOM 508 N N . ALA A 1 68 ? 12.063 -29.573 -31.286 1.00 47.72 68 ALA A N 1
ATOM 509 C CA . ALA A 1 68 ? 11.575 -30.894 -31.672 1.00 47.72 68 ALA A CA 1
ATOM 510 C C . ALA A 1 68 ? 11.801 -31.162 -33.169 1.00 47.72 68 ALA A C 1
ATOM 512 O O . ALA A 1 68 ? 10.874 -31.094 -33.969 1.00 47.72 68 ALA A O 1
ATOM 513 N N . GLY A 1 69 ? 13.029 -31.521 -33.551 1.00 50.69 69 GLY A N 1
ATOM 514 C CA . GLY A 1 69 ? 13.236 -32.272 -34.791 1.00 50.69 69 GLY A CA 1
ATOM 515 C C . GLY A 1 69 ? 14.476 -31.908 -35.592 1.00 50.69 69 GLY A C 1
ATOM 516 O O . GLY A 1 69 ? 14.425 -31.080 -36.491 1.00 50.69 69 GLY A O 1
ATOM 517 N N . SER A 1 70 ? 15.573 -32.618 -35.345 1.00 47.56 70 SER A N 1
ATOM 518 C CA . SER A 1 70 ? 16.390 -33.203 -36.421 1.00 47.56 70 SER A CA 1
ATOM 519 C C . SER A 1 70 ? 17.528 -34.026 -35.819 1.00 47.56 70 SER A C 1
ATOM 521 O O . SER A 1 70 ? 18.610 -33.528 -35.530 1.00 47.56 70 SER A O 1
ATOM 523 N N . GLN A 1 71 ? 17.294 -35.328 -35.639 1.00 46.22 71 GLN A N 1
ATOM 524 C CA . GLN A 1 71 ? 18.404 -36.275 -35.546 1.00 46.22 71 GLN A CA 1
ATOM 525 C C . GLN A 1 71 ? 18.872 -36.611 -36.971 1.00 46.22 71 GLN A C 1
ATOM 527 O O . GLN A 1 71 ? 18.063 -37.115 -37.757 1.00 46.22 71 GLN A O 1
ATOM 532 N N . PRO A 1 72 ? 20.149 -36.390 -37.335 1.00 43.19 72 PRO A N 1
ATOM 533 C CA . PRO A 1 72 ? 20.684 -36.928 -38.572 1.00 43.19 72 PRO A CA 1
ATOM 534 C C . PRO A 1 72 ? 20.948 -38.424 -38.370 1.00 43.19 72 PRO A C 1
ATOM 536 O O . PRO A 1 72 ? 21.793 -38.845 -37.581 1.00 43.19 72 PRO A O 1
ATOM 539 N N . ARG A 1 73 ? 20.174 -39.249 -39.075 1.00 52.69 73 ARG A N 1
ATOM 540 C CA . ARG A 1 73 ? 20.294 -40.708 -39.074 1.00 52.69 73 ARG A CA 1
ATOM 541 C C . ARG A 1 73 ? 21.486 -41.109 -39.948 1.00 52.69 73 ARG A C 1
ATOM 543 O O . ARG A 1 73 ? 21.344 -41.235 -41.162 1.00 52.69 73 ARG A O 1
ATOM 550 N N . ALA A 1 74 ? 22.651 -41.314 -39.339 1.00 44.38 74 ALA A N 1
ATOM 551 C CA . ALA A 1 74 ? 23.770 -41.977 -40.001 1.00 44.38 74 ALA A CA 1
ATOM 552 C C . ALA A 1 74 ? 23.425 -43.465 -40.194 1.00 44.38 74 ALA A C 1
ATOM 554 O O . ALA A 1 74 ? 23.324 -44.237 -39.243 1.00 44.38 74 ALA A O 1
ATOM 555 N N . ARG A 1 75 ? 23.167 -43.837 -41.448 1.00 56.19 75 ARG A N 1
ATOM 556 C CA . ARG A 1 75 ? 23.080 -45.209 -41.962 1.00 56.19 75 ARG A CA 1
ATOM 557 C C . ARG A 1 75 ? 24.457 -45.540 -42.522 1.00 56.19 75 ARG A C 1
ATOM 559 O O . ARG A 1 75 ? 24.913 -44.726 -43.312 1.00 56.19 75 ARG A O 1
ATOM 566 N N . LEU A 1 76 ? 25.051 -46.689 -42.188 1.00 39.47 76 LEU A N 1
ATOM 567 C CA . LEU A 1 76 ? 25.956 -47.496 -43.040 1.00 39.47 76 LEU A CA 1
ATOM 568 C C . LEU A 1 76 ? 26.446 -48.747 -42.261 1.00 39.47 76 LEU A C 1
ATOM 570 O O . LEU A 1 76 ? 26.215 -48.801 -41.056 1.00 39.47 76 LEU A O 1
ATOM 574 N N . PRO A 1 77 ? 26.977 -49.762 -42.972 1.00 51.81 77 PRO A N 1
ATOM 575 C CA . PRO A 1 77 ? 26.451 -51.127 -43.114 1.00 51.81 77 PRO A CA 1
ATOM 576 C C . PRO A 1 77 ? 26.750 -52.093 -41.964 1.00 51.81 77 PRO A C 1
ATOM 578 O O . PRO A 1 77 ? 27.739 -51.877 -41.232 1.00 51.81 77 PRO A O 1
#